Protein AF-A0A2N1M3B0-F1 (afdb_monomer)

Radius of gyration: 19.87 Å; Cα contacts (8 Å, |Δi|>4): 141; chains: 1; bounding box: 49×45×49 Å

Secondary structure (DSSP, 8-state):
-TGGG-TT--S-HHHHHHHHHHHHHHS---GGGG-EEEE--TTS--HHHHHHHHHHHHTTPPPPPTT-EEEEEEBP-PPPB-TTSPBPPP-HHHHEE-HHHHHHTTPPB-HHHHHHS----SSHHHHHHHHHHHHHHHHHHHHHTT--TTS-HHHHHHHHHHHTT---------

Solvent-accessible surface area (backbone atoms only — not comparable to full-atom values): 10712 Å² total; per-residue (Å²): 112,71,69,79,70,41,93,83,56,81,71,58,67,69,58,52,52,51,49,50,53,50,51,63,70,72,51,90,72,67,71,74,32,57,52,33,80,48,66,43,52,79,92,49,92,50,67,41,62,52,45,29,50,50,53,35,50,76,70,73,40,90,70,70,56,81,68,34,69,46,63,29,30,55,36,59,74,81,82,52,57,46,96,88,65,49,75,50,80,91,51,68,22,81,35,45,40,46,59,65,60,35,59,76,67,68,54,53,67,31,61,64,60,60,64,74,36,84,64,82,46,68,43,74,69,63,46,50,51,35,44,46,53,52,46,50,52,57,47,44,55,62,45,61,79,70,58,73,92,78,66,58,67,70,61,52,50,52,53,52,66,74,51,74,79,70,78,84,75,85,81,82,80,132

Sequence (174 aa):
MREAMDINNTRPIHDIVKDTLREARNKEWDFNEFIVMGTWRPKKKNLCNNRFMKRMRERNERIPDPGEQFSYVVVKGSRLRKENGTLIPYRVGDYMEYPHIAKEQNIEIDINYYLLTTVAIKGGELIHIGWLFACTMAQAKKILINLPKVLSEKVLAHIQKRFKEVLLAPVLIR

Organism: NCBI:txid588596

Nearest PDB structures (foldseek):
  6p1h-assembly1_A  TM=4.812E-01  e=2.840E-05  Saccharomyces cerevisiae S288C
  2xhb-assembly1_A  TM=6.978E-01  e=1.781E-03  Thermococcus gorgonarius
  8t3x-assembly1_A  TM=6.770E-01  e=2.280E-03  Thermococcus kodakarensis
  7b0h-assembly1_F  TM=6.938E-01  e=7.373E-03  Thermococcus gorgonarius
  6wya-assembly1_A  TM=6.001E-01  e=3.674E-02  Thermococcus kodakarensis KOD1

Mean predicted aligned error: 13.78 Å

pLDDT: mean 70.53, std 21.93, range [28.14, 97.44]

InterPro domains:
  IPR006134 DNA-directed DNA polymerase, family B, multifunctional domain [PF00136] (11-116)
  IPR042087 DNA polymerase family B, thumb domain [G3DSA:1.10.132.60] (1-126)
  IPR043502 DNA/RNA polymerase superfamily [SSF56672] (9-115)

Structure (mmCIF, N/CA/C/O backbone):
data_AF-A0A2N1M3B0-F1
#
_entry.id   AF-A0A2N1M3B0-F1
#
loop_
_atom_site.group_PDB
_atom_site.id
_atom_site.type_symbol
_atom_site.label_atom_id
_atom_site.label_alt_id
_atom_site.label_comp_id
_atom_site.label_asym_id
_atom_site.label_entity_id
_atom_site.label_seq_id
_atom_site.pdbx_PDB_ins_code
_atom_site.Cartn_x
_atom_site.Cartn_y
_atom_site.Cartn_z
_atom_site.occupancy
_atom_site.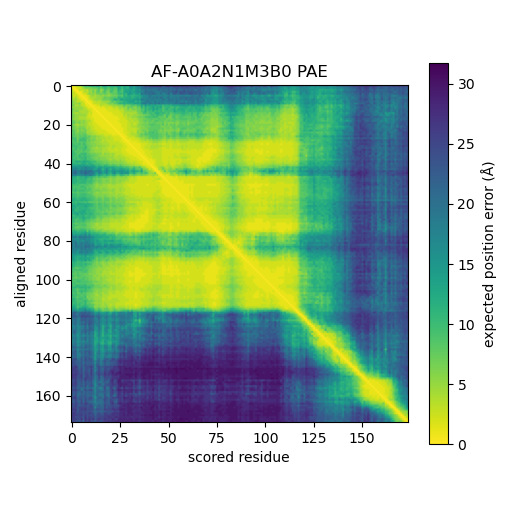B_iso_or_equiv
_atom_site.auth_seq_id
_atom_site.auth_comp_id
_atom_site.auth_asym_id
_atom_site.auth_atom_id
_atom_site.pdbx_PDB_model_num
ATOM 1 N N . MET A 1 1 ? 8.273 -7.725 -22.240 1.00 50.91 1 MET A N 1
ATOM 2 C CA . MET A 1 1 ? 9.550 -7.801 -21.467 1.00 50.91 1 MET A CA 1
ATOM 3 C C . MET A 1 1 ? 10.721 -8.562 -22.104 1.00 50.91 1 MET A C 1
ATOM 5 O O . MET A 1 1 ? 11.839 -8.109 -21.908 1.00 50.91 1 MET A O 1
ATOM 9 N N . ARG A 1 2 ? 10.552 -9.697 -22.811 1.00 47.38 2 ARG A N 1
ATOM 10 C CA . ARG A 1 2 ? 11.704 -10.483 -23.330 1.00 47.38 2 ARG A CA 1
ATOM 11 C C . ARG A 1 2 ? 12.681 -9.673 -24.194 1.00 47.38 2 ARG A C 1
ATOM 13 O O . ARG A 1 2 ? 13.879 -9.773 -23.980 1.00 47.38 2 ARG A O 1
ATOM 20 N N . GLU A 1 3 ? 12.174 -8.820 -25.081 1.00 54.81 3 GLU A N 1
ATOM 21 C CA . GLU A 1 3 ? 13.001 -7.955 -25.940 1.00 54.81 3 GLU A CA 1
ATOM 22 C C . GLU A 1 3 ? 13.841 -6.942 -25.147 1.00 54.81 3 GLU A C 1
ATOM 24 O O . GLU A 1 3 ? 14.982 -6.660 -25.496 1.00 54.81 3 GLU A O 1
ATOM 29 N N . ALA A 1 4 ? 13.312 -6.416 -24.037 1.00 50.84 4 ALA A N 1
ATOM 30 C CA . ALA A 1 4 ? 14.026 -5.484 -23.161 1.00 50.84 4 ALA A CA 1
ATOM 31 C C . ALA A 1 4 ? 15.245 -6.120 -22.467 1.00 50.84 4 ALA A C 1
ATOM 33 O O . ALA A 1 4 ? 16.146 -5.402 -22.044 1.00 50.84 4 ALA A O 1
ATOM 34 N N . MET A 1 5 ? 15.258 -7.449 -22.339 1.00 48.47 5 MET A N 1
ATOM 35 C CA . MET A 1 5 ? 16.323 -8.224 -21.694 1.00 48.47 5 MET A CA 1
ATOM 36 C C . MET A 1 5 ? 17.249 -8.920 -22.702 1.00 48.47 5 MET A C 1
ATOM 38 O O . MET A 1 5 ? 18.101 -9.706 -22.293 1.00 48.47 5 MET A O 1
ATOM 42 N N . ASP A 1 6 ? 17.079 -8.668 -24.003 1.00 55.72 6 ASP A N 1
ATOM 43 C CA . ASP A 1 6 ? 17.946 -9.225 -25.041 1.00 55.72 6 ASP A CA 1
ATOM 44 C C . ASP A 1 6 ? 19.367 -8.650 -24.910 1.00 55.72 6 ASP A C 1
ATOM 46 O O . ASP A 1 6 ? 19.561 -7.439 -24.783 1.00 55.72 6 ASP A O 1
ATOM 50 N N . ILE A 1 7 ? 20.372 -9.526 -24.947 1.00 55.06 7 ILE A N 1
ATOM 51 C CA . ILE A 1 7 ? 21.791 -9.159 -24.871 1.00 55.06 7 ILE A CA 1
ATOM 52 C C . ILE A 1 7 ? 22.235 -8.270 -26.041 1.00 55.06 7 ILE A C 1
ATOM 54 O O . ILE A 1 7 ? 23.173 -7.488 -25.898 1.00 55.06 7 ILE A O 1
ATOM 58 N N . ASN A 1 8 ? 21.542 -8.356 -27.176 1.00 66.31 8 ASN A N 1
ATOM 59 C CA . ASN A 1 8 ? 21.790 -7.556 -28.371 1.00 66.31 8 ASN A CA 1
ATOM 60 C C . ASN A 1 8 ? 20.901 -6.306 -28.435 1.00 66.31 8 ASN A C 1
ATOM 62 O O . ASN A 1 8 ? 20.867 -5.626 -29.462 1.00 66.31 8 ASN A O 1
ATOM 66 N N . ASN A 1 9 ? 20.162 -5.989 -27.368 1.00 61.19 9 ASN A N 1
ATOM 67 C CA . ASN A 1 9 ? 19.304 -4.815 -27.347 1.00 61.19 9 ASN A CA 1
ATOM 68 C C . ASN A 1 9 ? 20.145 -3.527 -27.358 1.00 61.19 9 ASN A C 1
ATOM 70 O O . ASN A 1 9 ? 20.832 -3.194 -26.393 1.00 61.19 9 ASN A O 1
ATOM 74 N N . THR A 1 10 ? 20.066 -2.782 -28.460 1.00 74.69 10 THR A N 1
ATOM 75 C CA . THR A 1 10 ? 20.761 -1.501 -28.661 1.00 74.69 10 THR A CA 1
ATOM 76 C C . THR A 1 10 ? 19.921 -0.288 -28.258 1.00 74.69 10 THR A C 1
ATOM 78 O O . THR A 1 10 ? 20.382 0.851 -28.373 1.00 74.69 10 THR A O 1
ATOM 81 N N . ARG A 1 11 ? 18.682 -0.497 -27.793 1.00 66.75 11 ARG A N 1
ATOM 82 C CA . ARG A 1 11 ? 17.773 0.589 -27.431 1.00 66.75 11 ARG A CA 1
ATOM 83 C C . ARG A 1 11 ? 18.280 1.323 -26.189 1.00 66.75 11 ARG A C 1
ATOM 85 O O . ARG A 1 11 ? 18.761 0.697 -25.241 1.00 66.75 11 ARG A O 1
ATOM 92 N N . PRO A 1 12 ? 18.110 2.651 -26.130 1.00 69.00 12 PRO A N 1
ATOM 93 C CA . PRO A 1 12 ? 18.415 3.396 -24.924 1.00 69.00 12 PRO A CA 1
ATOM 94 C C . PRO A 1 12 ? 17.597 2.899 -23.725 1.00 69.00 12 PRO A C 1
ATOM 96 O O . PRO A 1 12 ? 16.383 2.714 -23.811 1.00 69.00 12 PRO A O 1
ATOM 99 N N . ILE A 1 13 ? 18.248 2.778 -22.565 1.00 61.06 13 ILE A N 1
ATOM 100 C CA . ILE A 1 13 ? 17.609 2.369 -21.302 1.00 61.06 13 ILE A CA 1
ATOM 101 C C . ILE A 1 13 ? 16.355 3.204 -20.991 1.00 61.06 13 ILE A C 1
ATOM 103 O O . ILE A 1 13 ? 15.354 2.671 -20.516 1.00 61.06 13 ILE A O 1
ATOM 107 N N . HIS A 1 14 ? 16.394 4.512 -21.263 1.00 58.56 14 HIS A N 1
ATOM 108 C CA . HIS A 1 14 ? 15.268 5.403 -20.985 1.00 58.56 14 HIS A CA 1
ATOM 109 C C . HIS A 1 14 ? 14.010 5.037 -21.790 1.00 58.56 14 HIS A C 1
ATOM 111 O O . HIS A 1 14 ? 12.908 5.115 -21.248 1.00 58.56 14 HIS A O 1
ATOM 117 N N . ASP A 1 15 ? 14.165 4.588 -23.038 1.00 69.12 15 ASP A N 1
ATOM 118 C CA . ASP A 1 15 ? 13.053 4.161 -23.890 1.00 69.12 15 ASP A CA 1
ATOM 119 C C . ASP A 1 15 ? 12.493 2.816 -23.441 1.00 69.12 15 ASP A C 1
ATOM 121 O O . ASP A 1 15 ? 11.277 2.641 -23.387 1.00 69.12 15 ASP A O 1
ATOM 125 N N . ILE A 1 16 ? 13.371 1.893 -23.040 1.00 64.94 16 ILE A N 1
ATOM 126 C CA . ILE A 1 16 ? 12.972 0.599 -22.480 1.00 64.94 16 ILE A CA 1
ATOM 127 C C . ILE A 1 16 ? 12.135 0.807 -21.211 1.00 64.94 16 ILE A C 1
ATOM 129 O O . ILE A 1 16 ? 11.056 0.229 -21.073 1.00 64.94 16 ILE A O 1
ATOM 133 N N . VAL A 1 17 ? 12.592 1.669 -20.296 1.00 63.06 17 VAL A N 1
ATOM 134 C CA . VAL A 1 17 ? 11.857 1.992 -19.064 1.00 63.06 17 VAL A CA 1
ATOM 135 C C . VAL A 1 17 ? 10.529 2.680 -19.384 1.00 63.06 17 VAL A C 1
ATOM 137 O O . VAL A 1 17 ? 9.501 2.318 -18.812 1.00 63.06 17 VAL A O 1
ATOM 140 N N . LYS A 1 18 ? 10.516 3.644 -20.312 1.00 67.12 18 LYS A N 1
ATOM 141 C CA . LYS A 1 18 ? 9.299 4.366 -20.715 1.00 67.12 18 LYS A CA 1
ATOM 142 C C . LYS A 1 18 ? 8.245 3.431 -21.307 1.00 67.12 18 LYS A C 1
ATOM 144 O O . LYS A 1 18 ? 7.074 3.536 -20.945 1.00 67.12 18 LYS A O 1
ATOM 149 N N . ASP A 1 19 ? 8.652 2.519 -22.184 1.00 71.19 19 ASP A N 1
ATOM 150 C CA . ASP A 1 19 ? 7.757 1.528 -22.781 1.00 71.19 19 ASP A CA 1
ATOM 151 C C . ASP A 1 19 ? 7.238 0.536 -21.746 1.00 71.19 19 ASP A C 1
ATOM 153 O O . ASP A 1 19 ? 6.038 0.284 -21.701 1.00 71.19 19 ASP A O 1
ATOM 157 N N . THR A 1 20 ? 8.109 0.057 -20.859 1.00 67.62 20 THR A N 1
ATOM 158 C CA . THR A 1 20 ? 7.737 -0.860 -19.775 1.00 67.62 20 THR A CA 1
ATOM 159 C C . THR A 1 20 ? 6.717 -0.218 -18.826 1.00 67.62 20 THR A C 1
ATOM 161 O O . THR A 1 20 ? 5.730 -0.843 -18.447 1.00 67.62 20 THR A O 1
ATOM 164 N N . LEU A 1 21 ? 6.896 1.062 -18.477 1.00 68.81 21 LEU A N 1
ATOM 165 C CA . LEU A 1 21 ? 5.920 1.809 -17.677 1.00 68.81 21 LEU A CA 1
ATOM 166 C C . LEU A 1 21 ? 4.598 2.029 -18.425 1.00 68.81 21 LEU A C 1
ATOM 168 O O . LEU A 1 21 ? 3.540 2.022 -17.798 1.00 68.81 21 LEU A O 1
ATOM 172 N N . ARG A 1 22 ? 4.638 2.239 -19.748 1.00 73.25 22 ARG A N 1
ATOM 173 C CA . ARG A 1 22 ? 3.431 2.366 -20.580 1.00 73.25 22 ARG A CA 1
ATOM 174 C C . ARG A 1 22 ? 2.661 1.046 -20.633 1.00 73.25 22 ARG A C 1
ATOM 176 O O . ARG A 1 22 ? 1.455 1.058 -20.418 1.00 73.25 22 ARG A O 1
ATOM 183 N N . GLU A 1 23 ? 3.352 -0.066 -20.869 1.00 72.62 23 GLU A N 1
ATOM 184 C CA . GLU A 1 23 ? 2.785 -1.420 -20.853 1.00 72.62 23 GLU A CA 1
ATOM 185 C C . GLU A 1 23 ? 2.134 -1.705 -19.498 1.00 72.62 23 GLU A C 1
ATOM 187 O O . GLU A 1 23 ? 0.953 -2.029 -19.432 1.00 72.62 23 GLU A O 1
ATOM 192 N N . ALA A 1 24 ? 2.857 -1.455 -18.404 1.00 70.62 24 ALA A N 1
ATOM 193 C CA . ALA A 1 24 ? 2.341 -1.681 -17.064 1.00 70.62 24 ALA A CA 1
ATOM 194 C C . ALA A 1 24 ? 1.123 -0.814 -16.711 1.00 70.62 24 ALA A C 1
ATOM 196 O O . ALA A 1 24 ? 0.266 -1.244 -15.951 1.00 70.62 24 ALA A O 1
ATOM 197 N N . ARG A 1 25 ? 1.013 0.406 -17.243 1.00 69.06 25 ARG A N 1
ATOM 198 C CA . ARG A 1 25 ? -0.164 1.262 -17.017 1.00 69.06 25 ARG A CA 1
ATOM 199 C C . ARG A 1 25 ? -1.396 0.824 -17.799 1.00 69.06 25 ARG A C 1
ATOM 201 O O . ARG A 1 25 ? -2.501 1.112 -17.358 1.00 69.06 25 ARG A O 1
ATOM 208 N N . ASN A 1 26 ? -1.193 0.171 -18.938 1.00 77.19 26 ASN A N 1
ATOM 209 C CA . ASN A 1 26 ? -2.265 -0.228 -19.848 1.00 77.19 26 ASN A CA 1
ATOM 210 C C . ASN A 1 26 ? -2.665 -1.702 -19.685 1.00 77.19 26 ASN A C 1
ATOM 212 O O . ASN A 1 26 ? -3.624 -2.141 -20.311 1.00 77.19 26 ASN A O 1
ATOM 216 N N . LYS A 1 27 ? -1.925 -2.467 -18.877 1.00 78.62 27 LYS A N 1
ATOM 217 C CA . LYS A 1 27 ? -2.237 -3.856 -18.554 1.00 78.62 27 LYS A CA 1
ATOM 218 C C . LYS A 1 27 ? -3.438 -3.931 -17.607 1.00 78.62 27 LYS A C 1
ATOM 220 O O . LYS A 1 27 ? -3.509 -3.196 -16.623 1.00 78.62 27 LYS A O 1
ATOM 225 N N . GLU A 1 28 ? -4.332 -4.877 -17.870 1.00 81.19 28 GLU A N 1
ATOM 226 C CA . GLU A 1 28 ? -5.325 -5.325 -16.894 1.00 81.19 28 GLU A CA 1
ATOM 227 C C . GLU A 1 28 ? -4.637 -6.219 -15.859 1.00 81.19 28 GLU A C 1
ATOM 229 O O . GLU A 1 28 ? -4.178 -7.323 -16.159 1.00 81.19 28 GLU A O 1
ATOM 234 N N . TRP A 1 29 ? -4.498 -5.706 -14.641 1.00 82.50 29 TRP A N 1
ATOM 235 C CA . TRP A 1 29 ? -3.856 -6.419 -13.542 1.00 82.50 29 TRP A CA 1
ATOM 236 C C . TRP A 1 29 ? -4.871 -7.231 -12.740 1.00 82.50 29 TRP A C 1
ATOM 238 O O . TRP A 1 29 ? -5.956 -6.731 -12.440 1.00 82.50 29 TRP A O 1
ATOM 248 N N . ASP A 1 30 ? -4.491 -8.435 -12.298 1.00 85.00 30 ASP A N 1
ATOM 249 C CA . ASP A 1 30 ? -5.242 -9.114 -11.240 1.00 85.00 30 ASP A CA 1
ATOM 250 C C . ASP A 1 30 ? -5.048 -8.347 -9.924 1.00 85.00 30 ASP A C 1
ATOM 252 O O . ASP A 1 30 ? -3.930 -8.151 -9.442 1.00 85.00 30 ASP A O 1
ATOM 256 N N . PHE A 1 31 ? -6.160 -7.934 -9.313 1.00 87.06 31 PHE A N 1
ATOM 257 C CA . PHE A 1 31 ? -6.186 -7.276 -8.010 1.00 87.06 31 PHE A CA 1
ATOM 258 C C . PHE A 1 31 ? -5.354 -8.028 -6.958 1.00 87.06 31 PHE A C 1
ATOM 260 O O . PHE A 1 31 ? -4.699 -7.407 -6.117 1.00 87.06 31 PHE A O 1
ATOM 267 N N . ASN A 1 32 ? -5.382 -9.365 -6.981 1.00 88.69 32 ASN A N 1
ATOM 268 C CA . ASN A 1 32 ? -4.715 -10.184 -5.970 1.00 88.69 32 ASN A CA 1
ATOM 269 C C . ASN A 1 32 ? -3.184 -10.046 -6.007 1.00 88.69 32 ASN A C 1
ATOM 271 O O . ASN A 1 32 ? -2.542 -10.275 -4.980 1.00 88.69 32 ASN A O 1
ATOM 275 N N . GLU A 1 33 ? -2.602 -9.614 -7.132 1.00 83.94 33 GLU A N 1
ATOM 276 C CA . GLU A 1 33 ? -1.163 -9.346 -7.239 1.00 83.94 33 GLU A CA 1
ATOM 277 C C . GLU A 1 33 ? -0.731 -8.218 -6.288 1.00 83.94 33 GLU A C 1
ATOM 279 O O . GLU A 1 33 ? 0.357 -8.271 -5.709 1.00 83.94 33 GLU A O 1
ATOM 284 N N . PHE A 1 34 ? -1.604 -7.233 -6.046 1.00 87.75 34 PHE A N 1
ATOM 285 C CA . PHE A 1 34 ? -1.313 -6.059 -5.214 1.00 87.75 34 PHE A CA 1
ATOM 286 C C . PHE A 1 34 ? -1.481 -6.287 -3.712 1.00 87.75 34 PHE A C 1
ATOM 288 O O . PHE A 1 34 ? -1.169 -5.387 -2.923 1.00 87.75 34 PHE A O 1
ATOM 295 N N . ILE A 1 35 ? -1.976 -7.456 -3.294 1.00 89.88 35 ILE A N 1
ATOM 296 C CA . ILE A 1 35 ? -2.195 -7.758 -1.879 1.00 89.88 35 ILE A CA 1
ATOM 297 C C . ILE A 1 35 ? -0.844 -7.945 -1.187 1.00 89.88 35 ILE A C 1
ATOM 299 O O . ILE A 1 35 ? -0.130 -8.929 -1.391 1.00 89.88 35 ILE A O 1
ATOM 303 N N . VAL A 1 36 ? -0.526 -7.006 -0.300 1.00 90.06 36 VAL A N 1
ATOM 304 C CA . VAL A 1 36 ? 0.682 -7.019 0.521 1.00 90.06 36 VAL A CA 1
ATOM 305 C C . VAL A 1 36 ? 0.347 -7.518 1.920 1.00 90.06 36 VAL A C 1
ATOM 307 O O . VAL A 1 36 ? -0.699 -7.200 2.485 1.00 90.06 36 VAL A O 1
ATOM 310 N N . MET A 1 37 ? 1.264 -8.286 2.506 1.00 90.50 37 MET A N 1
ATOM 311 C CA . MET A 1 37 ? 1.168 -8.717 3.899 1.00 90.50 37 MET A CA 1
ATOM 312 C C . MET A 1 37 ? 1.933 -7.758 4.809 1.00 90.50 37 MET A C 1
ATOM 314 O O . MET A 1 37 ? 3.091 -7.418 4.563 1.00 90.50 37 MET A O 1
ATOM 318 N N . GLY A 1 38 ? 1.288 -7.340 5.889 1.00 89.88 38 GLY A N 1
ATOM 319 C CA . GLY A 1 38 ? 1.875 -6.575 6.977 1.00 89.88 38 GLY A CA 1
ATOM 320 C C . GLY A 1 38 ? 1.800 -7.335 8.296 1.00 89.88 38 GLY A C 1
ATOM 321 O O . GLY A 1 38 ? 1.041 -8.283 8.455 1.00 89.88 38 GLY A O 1
ATOM 322 N N . THR A 1 39 ? 2.583 -6.890 9.274 1.00 92.31 39 THR A N 1
ATOM 323 C CA . THR A 1 39 ? 2.445 -7.309 10.675 1.00 92.31 39 THR A CA 1
ATOM 324 C C . THR A 1 39 ? 2.246 -6.067 11.520 1.00 92.31 39 THR A C 1
ATOM 326 O O . THR A 1 39 ? 3.024 -5.108 11.408 1.00 92.31 39 THR A O 1
ATOM 329 N N . TRP A 1 40 ? 1.216 -6.046 12.363 1.00 92.88 40 TRP A N 1
ATOM 330 C CA . TRP A 1 40 ? 0.965 -4.875 13.193 1.00 92.88 40 TRP A CA 1
ATOM 331 C C . TRP A 1 40 ? 1.761 -4.942 14.491 1.00 92.88 40 TRP A C 1
ATOM 333 O O . TRP A 1 40 ? 1.735 -5.927 15.214 1.00 92.88 40 TRP A O 1
ATOM 343 N N . ARG A 1 41 ? 2.528 -3.890 14.790 1.00 91.62 41 ARG A N 1
ATOM 344 C CA . ARG A 1 41 ? 3.344 -3.797 16.008 1.00 91.62 41 ARG A CA 1
ATOM 345 C C . ARG A 1 41 ? 3.173 -2.398 16.607 1.00 91.62 41 ARG A C 1
ATOM 347 O O . ARG A 1 41 ? 4.008 -1.537 16.326 1.00 91.62 41 ARG A O 1
ATOM 354 N N . PRO A 1 42 ? 2.130 -2.151 17.424 1.00 87.56 42 PRO A N 1
ATOM 355 C CA . PRO A 1 42 ? 1.751 -0.801 17.859 1.00 87.56 42 PRO A CA 1
ATOM 356 C C . PRO A 1 42 ? 2.850 -0.075 18.636 1.00 87.56 42 PRO A C 1
ATOM 358 O O . PRO A 1 42 ? 3.012 1.134 18.499 1.00 87.56 42 PRO A O 1
ATOM 361 N N . LYS A 1 43 ? 3.649 -0.821 19.412 1.00 85.44 43 LYS A N 1
ATOM 362 C CA . LYS A 1 43 ? 4.762 -0.280 20.208 1.00 85.44 43 LYS A CA 1
ATOM 363 C C . LYS A 1 43 ? 5.951 0.189 19.355 1.00 85.44 43 LYS A C 1
ATOM 365 O O . LYS A 1 43 ? 6.794 0.933 19.845 1.00 85.44 43 LYS A O 1
ATOM 370 N N . LYS A 1 44 ? 6.052 -0.234 18.088 1.00 83.00 44 LYS A N 1
ATOM 371 C CA . LYS A 1 44 ? 7.074 0.279 17.165 1.00 83.00 44 LYS A CA 1
ATOM 372 C C . LYS A 1 44 ? 6.600 1.607 16.570 1.00 83.00 44 LYS A C 1
ATOM 374 O O . LYS A 1 44 ? 5.424 1.763 16.255 1.00 83.00 44 LYS A O 1
ATOM 379 N N . LYS A 1 45 ? 7.528 2.536 16.308 1.00 78.31 45 LYS A N 1
ATOM 380 C CA . LYS A 1 45 ? 7.266 3.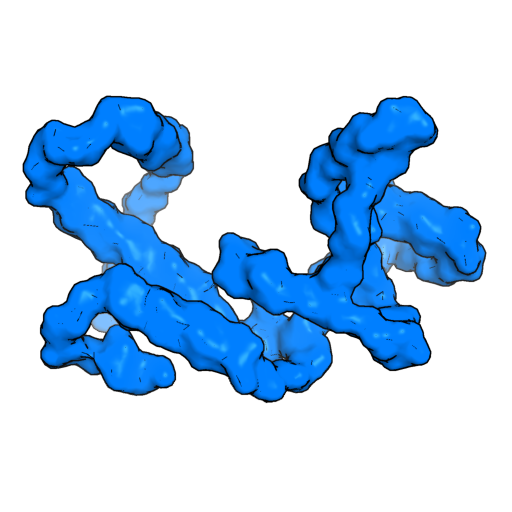807 15.596 1.00 78.31 45 LYS A CA 1
ATOM 381 C C . LYS A 1 45 ? 6.982 3.606 14.090 1.00 78.31 45 LYS A C 1
ATOM 383 O O . LYS A 1 45 ? 7.446 4.384 13.262 1.00 78.31 45 LYS A O 1
ATOM 388 N N . ASN A 1 46 ? 6.235 2.566 13.705 1.00 79.19 46 ASN A N 1
ATOM 389 C CA . ASN A 1 46 ? 5.772 2.402 12.328 1.00 79.19 46 ASN A CA 1
ATOM 390 C C . ASN A 1 46 ? 4.563 3.321 12.093 1.00 79.19 46 ASN A C 1
ATOM 392 O O . ASN A 1 46 ? 3.409 2.930 12.271 1.00 79.19 46 ASN A O 1
ATOM 396 N N . LEU A 1 47 ? 4.854 4.563 11.701 1.00 86.75 47 LEU A N 1
ATOM 397 C CA . LEU A 1 47 ? 3.852 5.607 11.469 1.00 86.75 47 LEU A CA 1
ATOM 398 C C . LEU A 1 47 ? 2.835 5.239 10.378 1.00 86.75 47 LEU A C 1
ATOM 400 O O . LEU A 1 47 ? 1.721 5.755 10.408 1.00 86.75 47 LEU A O 1
ATOM 404 N N . CYS A 1 48 ? 3.204 4.370 9.434 1.00 89.06 48 CYS A N 1
ATOM 405 C CA . CYS A 1 48 ? 2.345 3.944 8.333 1.00 89.06 48 CYS A CA 1
ATOM 406 C C . CYS A 1 48 ? 1.257 2.984 8.827 1.00 89.06 48 CYS A C 1
ATOM 408 O O . CYS A 1 48 ? 0.075 3.320 8.780 1.00 89.06 48 CYS A O 1
ATOM 410 N N . ASN A 1 49 ? 1.658 1.844 9.402 1.00 91.25 49 ASN A N 1
ATOM 411 C CA . ASN A 1 49 ? 0.708 0.843 9.896 1.00 91.25 49 ASN A CA 1
ATOM 412 C C . ASN A 1 49 ? -0.140 1.404 11.042 1.00 91.25 49 ASN A C 1
ATOM 414 O O . ASN A 1 49 ? -1.336 1.161 11.084 1.00 91.25 49 ASN A O 1
ATOM 418 N N . ASN A 1 50 ? 0.442 2.194 11.953 1.00 91.25 50 ASN A N 1
ATOM 419 C CA . ASN A 1 50 ? -0.320 2.757 13.072 1.00 91.25 50 ASN A CA 1
ATOM 420 C C . ASN A 1 50 ? -1.403 3.739 12.607 1.00 91.25 50 ASN A C 1
ATOM 422 O O . ASN A 1 50 ? -2.483 3.774 13.187 1.00 91.25 50 ASN A O 1
ATOM 426 N N . ARG A 1 51 ? -1.137 4.512 11.551 1.00 92.50 51 ARG A N 1
ATOM 427 C CA . ARG A 1 51 ? -2.118 5.407 10.924 1.00 92.50 51 ARG A CA 1
ATOM 428 C C . ARG A 1 51 ? -3.228 4.630 10.232 1.00 92.50 51 ARG A C 1
ATOM 430 O O . ARG A 1 51 ? -4.391 4.940 10.460 1.00 92.50 51 ARG A O 1
ATOM 437 N N . PHE A 1 52 ? -2.862 3.609 9.460 1.00 95.31 52 PHE A N 1
ATOM 438 C CA . PHE A 1 52 ? -3.830 2.719 8.830 1.00 95.31 52 PHE A CA 1
ATOM 439 C C . PHE A 1 52 ? -4.748 2.074 9.880 1.00 95.31 52 PHE A C 1
ATOM 441 O O . PHE A 1 52 ? -5.963 2.222 9.801 1.00 95.31 52 PHE A O 1
ATOM 448 N N . MET A 1 53 ? -4.179 1.488 10.939 1.00 95.06 53 MET A N 1
ATOM 449 C CA . MET A 1 53 ? -4.960 0.874 12.021 1.00 95.06 53 MET A CA 1
ATOM 450 C C . MET A 1 53 ? -5.818 1.876 12.790 1.00 95.06 53 MET A C 1
ATOM 452 O O . MET A 1 53 ? -6.929 1.540 13.192 1.00 95.06 53 MET A O 1
ATOM 456 N N . LYS A 1 54 ? -5.341 3.113 12.983 1.00 94.12 54 LYS A N 1
ATOM 457 C CA . LYS A 1 54 ? -6.156 4.175 13.584 1.00 94.12 54 LYS A CA 1
ATOM 458 C C . LYS A 1 54 ? -7.403 4.445 12.736 1.00 94.12 54 LYS A C 1
ATOM 460 O O . LYS A 1 54 ? -8.495 4.471 13.288 1.00 94.12 54 LYS A O 1
ATOM 465 N N . ARG A 1 55 ? -7.241 4.570 11.414 1.00 95.31 55 ARG A N 1
ATOM 466 C CA . ARG A 1 55 ? -8.339 4.795 10.462 1.00 95.31 55 ARG A CA 1
ATOM 467 C C . ARG A 1 55 ? -9.325 3.624 10.432 1.00 95.31 55 ARG A C 1
ATOM 469 O O . ARG A 1 55 ? -10.526 3.856 10.434 1.00 95.31 55 ARG A O 1
ATOM 476 N N . MET A 1 56 ? -8.833 2.383 10.442 1.00 96.50 56 MET A N 1
ATOM 477 C CA . MET A 1 56 ? -9.686 1.185 10.518 1.00 96.50 56 MET A CA 1
ATOM 478 C C . MET A 1 56 ? -10.506 1.167 11.807 1.00 96.50 56 MET A C 1
ATOM 480 O O . MET A 1 56 ? -11.720 1.011 11.762 1.00 96.50 56 MET A O 1
ATOM 484 N N . ARG A 1 57 ? -9.874 1.456 12.950 1.00 95.38 57 ARG A N 1
ATOM 485 C CA . ARG A 1 57 ? -10.581 1.565 14.231 1.00 95.38 57 ARG A CA 1
ATOM 486 C C . ARG A 1 57 ? -11.643 2.669 14.224 1.00 95.38 57 ARG A C 1
ATOM 488 O O . ARG A 1 57 ? -12.733 2.451 14.732 1.00 95.38 57 ARG A O 1
ATOM 495 N N . GLU A 1 58 ? -11.342 3.837 13.654 1.00 96.38 58 GLU A N 1
ATOM 496 C CA . GLU A 1 58 ? -12.299 4.952 13.523 1.00 96.38 58 GLU A CA 1
ATOM 497 C C . GLU A 1 58 ? -13.511 4.592 12.643 1.00 96.38 58 GLU A C 1
ATOM 499 O O . GLU A 1 58 ? -14.586 5.150 12.832 1.00 96.38 58 GLU A O 1
ATOM 504 N N . ARG A 1 59 ? -13.355 3.635 11.720 1.00 95.31 59 ARG A N 1
ATOM 505 C CA . ARG A 1 59 ? -14.432 3.077 10.885 1.00 95.31 59 ARG A CA 1
ATOM 506 C C . ARG A 1 59 ? -15.138 1.872 11.510 1.00 95.31 59 ARG A C 1
ATOM 508 O O . ARG A 1 59 ? -15.984 1.274 10.860 1.00 95.31 59 ARG A O 1
ATOM 515 N N . ASN A 1 60 ? -14.806 1.529 12.755 1.00 95.69 60 ASN A N 1
ATOM 516 C CA . ASN A 1 60 ? -15.311 0.347 13.451 1.00 95.69 60 ASN A CA 1
ATOM 517 C C . ASN A 1 60 ? -14.946 -0.988 12.767 1.00 95.69 60 ASN A C 1
ATOM 519 O O . ASN A 1 60 ? -15.642 -1.987 12.931 1.00 95.69 60 ASN A O 1
ATOM 523 N N . GLU A 1 61 ? -13.834 -1.012 12.029 1.00 96.19 61 GLU A N 1
ATOM 524 C CA . GLU A 1 61 ? -13.296 -2.229 11.425 1.00 96.19 61 GLU A CA 1
ATOM 525 C C . GLU A 1 61 ? -12.456 -3.025 12.423 1.00 96.19 61 GLU A C 1
ATOM 527 O O . GLU A 1 61 ? -11.785 -2.465 13.303 1.00 96.19 61 GLU A O 1
ATOM 532 N N . ARG A 1 62 ? -12.416 -4.351 12.239 1.00 94.25 62 ARG A N 1
ATOM 533 C CA . ARG A 1 62 ? -11.515 -5.211 13.012 1.00 94.25 62 ARG A CA 1
ATOM 534 C C . ARG A 1 62 ? -10.068 -4.777 12.776 1.00 94.25 62 ARG A C 1
ATOM 536 O O . ARG A 1 62 ? -9.586 -4.686 11.644 1.00 94.25 62 ARG A O 1
ATOM 543 N N . ILE A 1 63 ? -9.347 -4.572 13.871 1.00 94.94 63 ILE A N 1
ATOM 544 C CA . ILE A 1 63 ? -7.893 -4.424 13.855 1.00 94.94 63 ILE A CA 1
ATOM 545 C C . ILE A 1 63 ? -7.242 -5.757 14.247 1.00 94.94 63 ILE A C 1
ATOM 547 O O . ILE A 1 63 ? -7.800 -6.468 15.082 1.00 94.94 63 ILE A O 1
ATOM 551 N N . PRO A 1 64 ? -6.089 -6.109 13.657 1.00 94.88 64 PRO A N 1
ATOM 552 C CA . PRO A 1 64 ? -5.314 -7.266 14.088 1.00 94.88 64 PRO A CA 1
ATOM 553 C C . PRO A 1 64 ? -4.812 -7.076 15.523 1.00 94.88 64 PRO A C 1
ATOM 555 O O . PRO A 1 64 ? -4.611 -5.945 15.972 1.00 94.88 64 PRO A O 1
ATOM 558 N N . ASP A 1 65 ? -4.534 -8.167 16.222 1.00 94.62 65 ASP A N 1
ATOM 559 C CA . ASP A 1 65 ? -3.830 -8.142 17.496 1.00 94.62 65 ASP A CA 1
ATOM 560 C C . ASP A 1 65 ? -2.357 -7.722 17.312 1.00 94.62 65 ASP A C 1
ATOM 562 O O . ASP A 1 65 ? -1.765 -7.865 16.233 1.00 94.62 65 ASP A O 1
ATOM 566 N N . PRO A 1 66 ? -1.696 -7.179 18.351 1.00 94.00 66 PRO A N 1
ATOM 567 C CA . PRO A 1 66 ? -0.268 -6.892 18.295 1.00 94.00 66 PRO A CA 1
ATOM 568 C C . PRO A 1 66 ? 0.554 -8.143 17.938 1.00 94.00 66 PRO A C 1
ATOM 570 O O . PRO A 1 66 ? 0.648 -9.085 18.713 1.00 94.00 66 PRO A O 1
ATOM 573 N N . GLY A 1 67 ? 1.224 -8.117 16.787 1.00 91.88 67 GLY A N 1
ATOM 574 C CA . GLY A 1 67 ? 2.004 -9.233 16.249 1.00 91.88 67 GLY A CA 1
ATOM 575 C C . GLY A 1 67 ? 1.268 -10.061 15.195 1.00 91.88 67 GLY A C 1
ATOM 576 O O . GLY A 1 67 ? 1.932 -10.796 14.466 1.00 91.88 67 GLY A O 1
ATOM 577 N N . GLU A 1 68 ? -0.046 -9.895 15.051 1.00 94.50 68 GLU A N 1
ATOM 578 C CA . GLU A 1 68 ? -0.843 -10.565 14.027 1.00 94.50 68 GLU A CA 1
ATOM 579 C C . GLU A 1 68 ? -0.551 -9.974 12.634 1.00 94.50 68 GLU A C 1
ATOM 581 O O . GLU A 1 68 ? -0.186 -8.795 12.461 1.00 94.50 68 GLU A O 1
ATOM 586 N N . GLN A 1 69 ? -0.645 -10.841 11.626 1.00 94.44 69 GLN A N 1
ATOM 587 C CA . GLN A 1 69 ? -0.528 -10.457 10.229 1.00 94.44 69 GLN A CA 1
ATOM 588 C C . GLN A 1 69 ? -1.848 -9.893 9.710 1.00 94.44 69 GLN A C 1
ATOM 590 O O . GLN A 1 69 ? -2.925 -10.320 10.099 1.00 94.44 69 GLN A O 1
ATOM 595 N N . PHE A 1 70 ? -1.757 -8.957 8.778 1.00 94.62 70 PHE A N 1
ATOM 596 C CA . PHE A 1 70 ? -2.911 -8.427 8.066 1.00 94.62 70 PHE A CA 1
ATOM 597 C C . PHE A 1 70 ? -2.554 -8.239 6.596 1.00 94.62 70 PHE A C 1
ATOM 599 O O . PHE A 1 70 ? -1.383 -8.065 6.252 1.00 94.62 70 PHE A O 1
ATOM 606 N N . SER A 1 71 ? -3.555 -8.268 5.729 1.00 95.50 71 SER A N 1
ATOM 607 C CA . SER A 1 71 ? -3.398 -7.953 4.314 1.00 95.50 71 SER A CA 1
ATOM 608 C C . SER A 1 71 ? -3.823 -6.514 4.043 1.00 95.50 71 SER A C 1
ATOM 610 O O . SER A 1 71 ? -4.705 -5.978 4.712 1.00 95.50 71 SER A O 1
ATOM 612 N N . TYR A 1 72 ? -3.186 -5.866 3.075 1.00 95.56 72 TYR A N 1
ATOM 613 C CA . TYR A 1 72 ? -3.578 -4.538 2.617 1.00 95.56 72 TYR A CA 1
ATOM 614 C C . TYR A 1 72 ? -3.239 -4.345 1.141 1.00 95.56 72 TYR A C 1
ATOM 616 O O . TYR A 1 72 ? -2.372 -5.023 0.590 1.00 95.56 72 TYR A O 1
ATOM 624 N N . VAL A 1 73 ? -3.908 -3.380 0.523 1.00 94.81 73 VAL A N 1
ATOM 625 C CA . VAL A 1 73 ? -3.552 -2.805 -0.777 1.00 94.81 73 VAL A CA 1
ATOM 626 C C . VAL A 1 73 ? -3.353 -1.298 -0.626 1.00 94.81 73 VAL A C 1
ATOM 628 O O . VAL A 1 73 ? -3.842 -0.713 0.338 1.00 94.81 73 VAL A O 1
ATOM 631 N N . VAL A 1 74 ? -2.636 -0.653 -1.543 1.00 93.69 74 VAL A N 1
ATOM 632 C CA . VAL A 1 74 ? -2.551 0.812 -1.614 1.00 93.69 74 VAL A CA 1
ATOM 633 C C . VAL A 1 74 ? -3.447 1.301 -2.741 1.00 93.69 74 VAL A C 1
ATOM 635 O O . VAL A 1 74 ? -3.246 0.963 -3.906 1.00 93.69 74 VAL A O 1
ATOM 638 N N . VAL A 1 75 ? -4.452 2.087 -2.378 1.00 94.94 75 VAL A N 1
ATOM 639 C CA . VAL A 1 75 ? -5.475 2.592 -3.294 1.00 94.94 75 VAL A CA 1
ATOM 640 C C . VAL A 1 75 ? -5.176 4.023 -3.729 1.00 94.94 75 VAL A C 1
ATOM 642 O O . VAL A 1 75 ? -4.492 4.777 -3.032 1.00 94.94 75 VAL A O 1
ATOM 645 N N . LYS A 1 76 ? -5.717 4.439 -4.873 1.00 91.88 76 LYS A N 1
ATOM 646 C CA . LYS A 1 76 ? -5.766 5.853 -5.232 1.00 91.88 76 LYS A CA 1
ATOM 647 C C . LYS A 1 76 ? -6.725 6.579 -4.297 1.00 91.88 76 LYS A C 1
ATOM 649 O O . LYS A 1 76 ? -7.757 6.058 -3.888 1.00 91.88 76 LYS A O 1
ATOM 654 N N . GLY A 1 77 ? -6.399 7.827 -3.994 1.00 86.81 77 GLY A N 1
ATOM 655 C CA . GLY A 1 77 ? -7.268 8.704 -3.225 1.00 86.81 77 GLY A CA 1
ATOM 656 C C . GLY A 1 77 ? -6.972 10.164 -3.523 1.00 86.81 77 GLY A C 1
ATOM 657 O O . GLY A 1 77 ? -5.891 10.516 -4.008 1.00 86.81 77 GLY A O 1
ATOM 658 N N . SER A 1 78 ? -7.937 11.029 -3.224 1.00 83.25 78 SER A N 1
ATOM 659 C CA . SER A 1 78 ? -7.742 12.471 -3.310 1.00 83.25 78 SER A CA 1
ATOM 660 C C . SER A 1 78 ? -6.709 12.931 -2.281 1.00 83.25 78 SER A C 1
ATOM 662 O O . S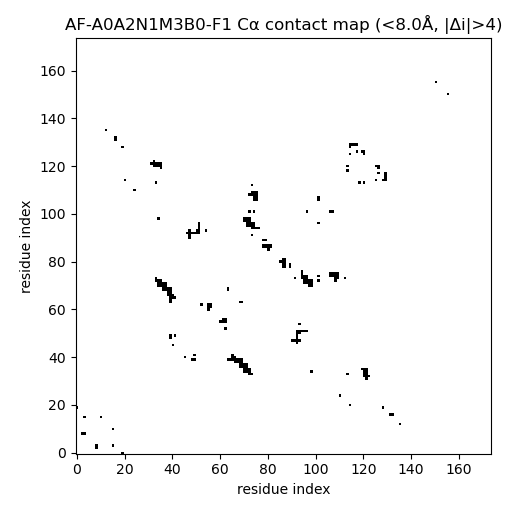ER A 1 78 ? -6.584 12.385 -1.181 1.00 83.25 78 SER A O 1
ATOM 664 N N . ARG A 1 79 ? -5.934 13.961 -2.638 1.00 83.69 79 ARG A N 1
ATOM 665 C CA . ARG A 1 79 ? -4.987 14.559 -1.698 1.00 83.69 79 ARG A CA 1
ATOM 666 C C . ARG A 1 79 ? -5.763 15.168 -0.536 1.00 83.69 79 ARG A C 1
ATOM 668 O O . ARG A 1 79 ? -6.503 16.132 -0.721 1.00 83.69 79 ARG A O 1
ATOM 675 N N . LEU A 1 80 ? -5.538 14.628 0.657 1.00 80.12 80 LEU A N 1
ATOM 676 C CA . LEU A 1 80 ? -6.165 15.129 1.872 1.00 80.12 80 LEU A CA 1
ATOM 677 C C . LEU A 1 80 ? -5.743 16.578 2.140 1.00 80.12 80 LEU A C 1
ATOM 679 O O . LEU A 1 80 ? -4.587 16.959 1.924 1.00 80.12 80 LEU A O 1
ATOM 683 N N . ARG A 1 81 ? -6.682 17.383 2.632 1.00 86.00 81 ARG A N 1
ATOM 684 C CA . ARG A 1 81 ? -6.459 18.771 3.041 1.00 86.00 81 ARG A CA 1
ATOM 685 C C . ARG A 1 81 ? -6.821 18.940 4.510 1.00 86.00 81 ARG A C 1
ATOM 687 O O . ARG A 1 81 ? -7.673 18.231 5.033 1.00 86.00 81 ARG A O 1
ATOM 694 N N . LYS A 1 82 ? -6.142 19.870 5.173 1.00 84.81 82 LYS A N 1
ATOM 695 C CA . LYS A 1 82 ? -6.553 20.391 6.480 1.00 84.81 82 LYS A CA 1
ATOM 696 C C . LYS A 1 82 ? -7.781 21.291 6.309 1.00 84.81 82 LYS A C 1
ATOM 698 O O . LYS A 1 82 ? -8.047 21.755 5.203 1.00 84.81 82 LYS A O 1
ATOM 703 N N . GLU A 1 83 ? -8.457 21.605 7.411 1.00 86.12 83 GLU A N 1
ATOM 704 C CA . GLU A 1 83 ? -9.604 22.531 7.441 1.00 86.12 83 GLU A CA 1
ATOM 705 C C . GLU A 1 83 ? -9.282 23.893 6.809 1.00 86.12 83 GLU A C 1
ATOM 707 O O . GLU A 1 83 ? -10.085 24.447 6.070 1.00 86.12 83 GLU A O 1
ATOM 712 N N . ASN A 1 84 ? -8.054 24.386 6.994 1.00 88.81 84 ASN A N 1
ATOM 713 C CA . ASN A 1 84 ? -7.573 25.631 6.388 1.00 88.81 84 ASN A CA 1
ATOM 714 C C . ASN A 1 84 ? -7.199 25.512 4.890 1.00 88.81 84 ASN A C 1
ATOM 716 O O . ASN A 1 84 ? -6.496 26.368 4.358 1.00 88.81 84 ASN A O 1
ATOM 720 N N . GLY A 1 85 ? -7.559 24.411 4.225 1.00 85.50 85 GLY A N 1
ATOM 721 C CA . GLY A 1 85 ? -7.279 24.153 2.810 1.00 85.50 85 GLY A CA 1
ATOM 722 C C . GLY A 1 85 ? -5.856 23.680 2.488 1.00 85.50 85 GLY A C 1
ATOM 723 O O . GLY A 1 85 ? -5.586 23.306 1.345 1.00 85.50 85 GLY A O 1
ATOM 724 N N . THR A 1 86 ? -4.943 23.634 3.464 1.00 90.19 86 THR A N 1
ATOM 725 C CA . THR A 1 86 ? -3.550 23.217 3.226 1.00 90.19 86 THR A CA 1
ATOM 726 C C . THR A 1 86 ? -3.469 21.728 2.893 1.00 90.19 86 THR A C 1
ATOM 728 O O . THR A 1 86 ? -4.005 20.895 3.626 1.00 90.19 86 THR A O 1
ATOM 731 N N . LEU A 1 87 ? -2.736 21.372 1.833 1.00 88.31 87 LEU A N 1
ATOM 732 C CA . LEU A 1 87 ? -2.482 19.977 1.459 1.00 88.31 87 LEU A CA 1
ATOM 733 C C . LEU A 1 87 ? -1.700 19.236 2.550 1.00 88.31 87 LEU A C 1
ATOM 735 O O . LEU A 1 87 ? -0.647 19.680 3.010 1.00 88.31 87 LEU A O 1
ATOM 739 N N . ILE A 1 88 ? -2.200 18.066 2.934 1.00 85.62 88 ILE A N 1
ATOM 740 C CA . ILE A 1 88 ? -1.500 17.154 3.832 1.00 85.62 88 ILE A CA 1
ATOM 741 C C . ILE A 1 88 ? -0.429 16.410 3.014 1.00 85.62 88 ILE A C 1
ATOM 743 O O . ILE A 1 88 ? -0.695 15.985 1.882 1.00 85.62 88 ILE A O 1
ATOM 747 N N . PRO A 1 89 ? 0.793 16.229 3.555 1.00 85.75 89 PRO A N 1
ATOM 748 C CA . PRO A 1 89 ? 1.802 15.393 2.919 1.00 85.75 89 PRO A CA 1
ATOM 749 C C . PRO A 1 89 ? 1.250 13.999 2.609 1.00 85.75 89 PRO A C 1
ATOM 751 O O . PRO A 1 89 ? 0.581 13.399 3.450 1.00 85.75 89 PRO A O 1
ATOM 754 N N . TYR A 1 90 ? 1.556 13.473 1.422 1.00 84.12 90 TYR A N 1
ATOM 755 C CA . TYR A 1 90 ? 1.168 12.111 1.057 1.00 84.12 90 TYR A CA 1
ATOM 756 C C . TYR A 1 90 ? 1.861 11.119 1.984 1.00 84.12 90 TYR A C 1
ATOM 758 O O . TYR A 1 90 ? 3.087 11.127 2.111 1.00 84.12 90 TYR A O 1
ATOM 766 N N . ARG A 1 91 ? 1.077 10.271 2.645 1.00 88.19 91 ARG A N 1
ATOM 767 C CA . ARG A 1 91 ? 1.578 9.224 3.529 1.00 88.19 91 ARG A CA 1
ATOM 768 C C . ARG A 1 91 ? 0.839 7.946 3.179 1.00 88.19 91 ARG A C 1
ATOM 770 O O . ARG A 1 91 ? -0.380 7.909 3.261 1.00 88.19 91 ARG A O 1
ATOM 777 N N . VAL A 1 92 ? 1.587 6.903 2.834 1.00 89.00 92 VAL A N 1
ATOM 778 C CA . VAL A 1 92 ? 1.045 5.621 2.348 1.00 89.00 92 VAL A CA 1
ATOM 779 C C . VAL A 1 92 ? -0.039 5.066 3.274 1.00 89.00 92 VAL A C 1
ATOM 781 O O . VAL A 1 92 ? -1.071 4.630 2.795 1.00 89.00 92 VAL A O 1
ATOM 784 N N . GLY A 1 93 ? 0.128 5.176 4.595 1.00 91.62 93 GLY A N 1
ATOM 785 C CA . GLY A 1 93 ? -0.857 4.682 5.564 1.00 91.62 93 GLY A CA 1
ATOM 786 C C . GLY A 1 93 ? -2.231 5.361 5.515 1.00 91.62 93 GLY A C 1
ATOM 787 O O . GLY A 1 93 ? -3.177 4.798 6.052 1.00 91.62 93 GLY A O 1
ATOM 788 N N . ASP A 1 94 ? -2.357 6.541 4.892 1.00 93.12 94 ASP A N 1
ATOM 789 C CA . ASP A 1 94 ? -3.663 7.171 4.625 1.00 93.12 94 ASP A CA 1
ATOM 790 C C . ASP A 1 94 ? -4.381 6.513 3.423 1.00 93.12 94 ASP A C 1
ATOM 792 O O . ASP A 1 94 ? -5.601 6.607 3.317 1.00 93.12 94 ASP A O 1
ATOM 796 N N . TYR A 1 95 ? -3.628 5.834 2.548 1.00 94.19 95 TYR A N 1
ATOM 797 C CA . TYR A 1 95 ? -4.083 5.198 1.304 1.00 94.19 95 TYR A CA 1
ATOM 798 C C . TYR A 1 95 ? -3.973 3.662 1.328 1.00 94.19 95 TYR A C 1
ATOM 800 O O . TYR A 1 95 ? -4.304 3.007 0.348 1.00 94.19 95 TYR A O 1
ATOM 808 N N . MET A 1 96 ? -3.494 3.060 2.421 1.00 95.69 96 MET A N 1
ATOM 809 C CA . MET A 1 96 ? -3.591 1.611 2.635 1.00 95.69 96 MET A CA 1
ATOM 810 C C . MET A 1 96 ? -5.042 1.251 2.921 1.00 95.69 96 MET A C 1
ATOM 812 O O . MET A 1 96 ? -5.634 1.924 3.753 1.00 95.69 96 MET A O 1
ATOM 816 N N . GLU A 1 97 ? -5.582 0.190 2.332 1.00 97.25 97 GLU A N 1
ATOM 817 C CA . GLU A 1 97 ? -6.945 -0.292 2.571 1.00 97.25 97 GLU A CA 1
ATOM 818 C C . GLU A 1 97 ? -6.990 -1.818 2.714 1.00 97.25 97 GLU A C 1
ATOM 820 O O . GLU A 1 97 ? -6.132 -2.522 2.169 1.00 97.25 97 GLU A O 1
ATOM 825 N N . TYR A 1 98 ? -7.977 -2.343 3.447 1.00 97.44 98 TYR A N 1
ATOM 826 C CA . TYR A 1 98 ? -8.199 -3.789 3.467 1.00 97.44 98 TYR A CA 1
ATOM 827 C C . TYR A 1 98 ? -8.684 -4.290 2.093 1.00 97.44 98 TYR A C 1
ATOM 829 O O . TYR A 1 98 ? -9.533 -3.644 1.477 1.00 97.44 98 TYR A O 1
ATOM 837 N N . PRO A 1 99 ? -8.210 -5.459 1.611 1.00 96.94 99 PRO A N 1
ATOM 838 C CA . PRO A 1 99 ? -8.580 -5.973 0.292 1.00 96.94 99 PRO A CA 1
ATOM 839 C C . PRO A 1 99 ? -10.088 -6.135 0.069 1.00 96.94 99 PRO A C 1
ATOM 841 O O . PRO A 1 99 ? -10.568 -5.833 -1.017 1.00 96.94 99 PRO A O 1
ATOM 844 N N . HIS A 1 100 ? -10.831 -6.599 1.081 1.00 96.19 100 HIS A N 1
ATOM 845 C CA . HIS A 1 100 ? -12.282 -6.781 0.971 1.00 96.19 100 HIS A CA 1
ATOM 846 C C . HIS A 1 100 ? -13.000 -5.433 0.820 1.00 96.19 100 HIS A C 1
ATOM 848 O O . HIS A 1 100 ? -13.756 -5.272 -0.129 1.00 96.19 100 HIS A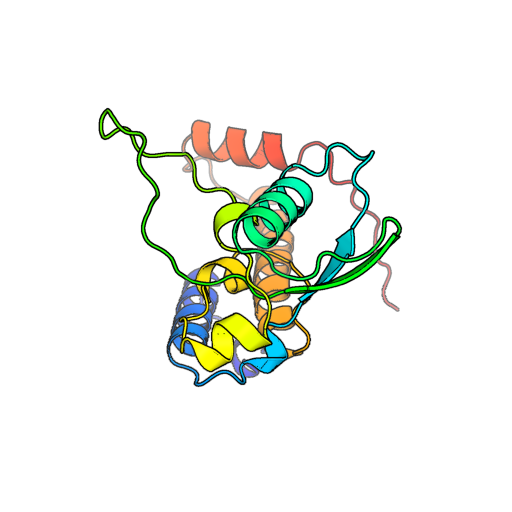 O 1
ATOM 854 N N . ILE A 1 101 ? -12.647 -4.429 1.634 1.00 96.44 101 ILE A N 1
ATOM 855 C CA . ILE A 1 101 ? -13.188 -3.063 1.535 1.00 96.44 101 ILE A CA 1
ATOM 856 C C . ILE A 1 101 ? -12.907 -2.460 0.156 1.00 96.44 101 ILE A C 1
ATOM 858 O O . ILE A 1 101 ? -13.799 -1.899 -0.475 1.00 96.44 101 ILE A O 1
ATOM 862 N N . ALA A 1 102 ? -11.670 -2.585 -0.334 1.00 96.25 102 ALA A N 1
ATOM 863 C CA . ALA A 1 102 ? -11.292 -2.051 -1.639 1.00 96.25 102 ALA A CA 1
ATOM 864 C C . ALA A 1 102 ? -12.073 -2.711 -2.790 1.00 96.25 102 ALA A C 1
ATOM 866 O O . ALA A 1 102 ? -12.478 -2.013 -3.717 1.00 96.25 102 ALA A O 1
ATOM 867 N N . LYS A 1 103 ? -12.321 -4.028 -2.716 1.00 95.25 103 LYS A N 1
ATOM 868 C CA . LYS A 1 103 ? -13.149 -4.755 -3.692 1.00 95.25 103 LYS A CA 1
ATOM 869 C C . LYS A 1 103 ? -14.618 -4.341 -3.610 1.00 95.25 103 LYS A C 1
ATOM 871 O O . LYS A 1 103 ? -15.202 -4.005 -4.633 1.00 95.25 103 LYS A O 1
ATOM 876 N N . GLU A 1 104 ? -15.196 -4.332 -2.412 1.00 95.38 104 GLU A N 1
ATOM 877 C CA . GLU A 1 104 ? -16.606 -3.990 -2.180 1.00 95.38 104 GLU A CA 1
ATOM 878 C C . GLU A 1 104 ? -16.940 -2.561 -2.619 1.00 95.38 104 GLU A C 1
ATOM 880 O O . GLU A 1 104 ? -17.998 -2.320 -3.194 1.00 95.38 104 GLU A O 1
ATOM 885 N N . GLN A 1 105 ? -16.023 -1.617 -2.398 1.00 94.50 105 GLN A N 1
ATOM 886 C CA . GLN A 1 105 ? -16.193 -0.213 -2.784 1.00 94.50 105 GLN A CA 1
ATOM 887 C C . GLN A 1 105 ? -15.642 0.112 -4.181 1.00 94.50 105 GLN A C 1
ATOM 889 O O . GLN A 1 105 ? -15.669 1.275 -4.584 1.00 94.50 105 GLN A O 1
ATOM 894 N N . ASN A 1 106 ? -15.133 -0.885 -4.914 1.00 93.62 106 ASN A N 1
ATOM 895 C CA . ASN A 1 106 ? -14.510 -0.727 -6.231 1.00 93.62 106 ASN A CA 1
ATOM 896 C C . ASN A 1 106 ? -13.461 0.408 -6.273 1.00 93.62 106 ASN A C 1
ATOM 898 O O . ASN A 1 106 ? -13.459 1.258 -7.167 1.00 93.62 106 ASN A O 1
ATOM 902 N N . ILE A 1 107 ? -12.592 0.462 -5.258 1.00 94.19 107 ILE A N 1
ATOM 903 C CA . ILE A 1 107 ? -11.575 1.510 -5.136 1.00 94.19 107 ILE A CA 1
ATOM 904 C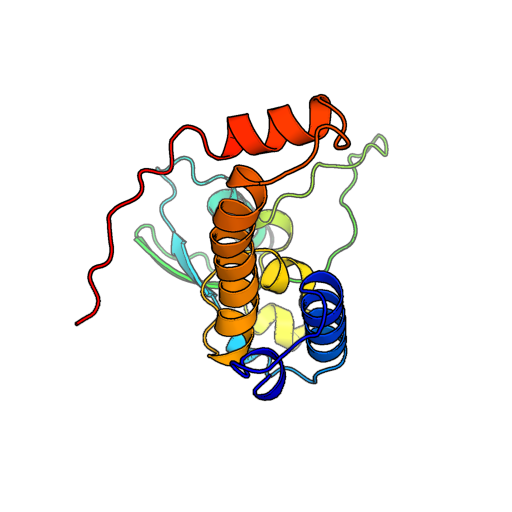 C . ILE A 1 107 ? -10.394 1.172 -6.044 1.00 94.19 107 ILE A C 1
ATOM 906 O O . ILE A 1 107 ? -9.803 0.096 -5.949 1.00 94.19 107 ILE A O 1
ATOM 910 N N . GLU A 1 108 ? -10.011 2.117 -6.901 1.00 92.06 108 GLU A N 1
ATOM 911 C CA . GLU A 1 108 ? -8.897 1.934 -7.829 1.00 92.06 108 GLU A CA 1
ATOM 912 C C . GLU A 1 108 ? -7.559 1.774 -7.083 1.00 92.06 108 GLU A C 1
ATOM 914 O O . GLU A 1 108 ? -7.247 2.535 -6.165 1.00 92.06 108 GLU A O 1
ATOM 919 N N . ILE A 1 109 ? -6.728 0.817 -7.501 1.00 90.62 109 ILE A N 1
ATOM 920 C CA . ILE A 1 109 ? -5.375 0.614 -6.965 1.00 90.62 109 ILE A CA 1
ATOM 921 C C . ILE A 1 109 ? -4.421 1.719 -7.443 1.00 90.62 109 ILE A C 1
ATOM 923 O O . ILE A 1 109 ? -4.431 2.120 -8.610 1.00 90.62 109 ILE A O 1
ATOM 927 N N . ASP A 1 110 ? -3.531 2.194 -6.566 1.00 88.50 110 ASP A N 1
ATOM 928 C CA . ASP A 1 110 ? -2.460 3.117 -6.958 1.00 88.50 110 ASP A CA 1
ATOM 929 C C . ASP A 1 110 ? -1.305 2.354 -7.620 1.00 88.50 110 ASP A C 1
ATOM 931 O O . ASP A 1 110 ? -0.264 2.103 -7.017 1.00 88.50 110 ASP A O 1
ATOM 935 N N . ILE A 1 111 ? -1.474 1.996 -8.896 1.00 81.00 111 ILE A N 1
ATOM 936 C CA . ILE A 1 111 ? -0.453 1.283 -9.684 1.00 81.00 111 ILE A CA 1
ATOM 937 C C . ILE A 1 111 ? 0.898 2.025 -9.653 1.00 81.00 111 ILE A C 1
ATOM 939 O O . ILE A 1 111 ? 1.951 1.391 -9.636 1.00 81.00 111 ILE A O 1
ATOM 943 N N . ASN A 1 112 ? 0.911 3.365 -9.585 1.00 77.75 112 ASN A N 1
ATOM 944 C CA . ASN A 1 112 ? 2.168 4.118 -9.542 1.00 77.75 112 ASN A CA 1
ATOM 945 C C . ASN A 1 112 ? 2.934 3.888 -8.237 1.00 77.75 112 ASN A C 1
ATOM 947 O O . ASN A 1 112 ? 4.162 3.822 -8.280 1.00 77.75 112 ASN A O 1
ATOM 951 N N . TYR A 1 113 ? 2.244 3.751 -7.098 1.00 80.62 113 TYR A N 1
ATOM 952 C CA . TYR A 1 113 ? 2.890 3.375 -5.838 1.00 80.62 113 TYR A CA 1
ATOM 953 C C . TYR A 1 113 ? 3.677 2.075 -6.018 1.00 80.62 113 TYR A C 1
ATOM 955 O O . TYR A 1 113 ? 4.866 2.025 -5.708 1.00 80.62 113 TYR A O 1
ATOM 963 N N . TYR A 1 114 ? 3.042 1.065 -6.602 1.00 77.19 114 TYR A N 1
ATOM 964 C CA . TYR A 1 114 ? 3.603 -0.264 -6.822 1.00 77.19 114 TYR A CA 1
ATOM 965 C C . TYR A 1 114 ? 4.702 -0.313 -7.893 1.00 77.19 114 TYR A C 1
ATOM 967 O O . TYR A 1 114 ? 5.668 -1.049 -7.739 1.00 77.19 114 TYR A O 1
ATOM 975 N N . LEU A 1 115 ? 4.612 0.506 -8.944 1.00 69.44 115 LEU A N 1
ATOM 976 C CA . LEU A 1 115 ? 5.669 0.616 -9.958 1.00 69.44 115 LEU A CA 1
ATOM 977 C C . LEU A 1 115 ? 6.922 1.331 -9.441 1.00 69.44 115 LEU A C 1
ATOM 979 O O . LEU A 1 115 ? 8.033 1.026 -9.870 1.00 69.44 115 LEU A O 1
ATOM 983 N N . LEU A 1 116 ? 6.750 2.317 -8.555 1.00 64.75 116 LEU A N 1
ATOM 984 C CA . LEU A 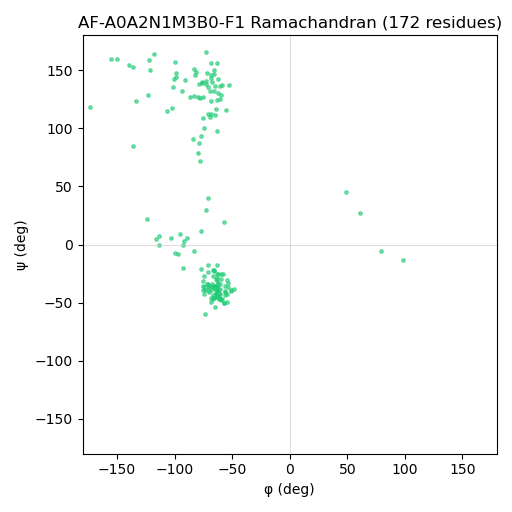1 116 ? 7.842 3.156 -8.052 1.00 64.75 116 LEU A CA 1
ATOM 985 C C . LEU A 1 116 ? 8.469 2.627 -6.762 1.00 64.75 116 LEU A C 1
ATOM 987 O O . LEU A 1 116 ? 9.587 3.021 -6.420 1.00 64.75 116 LEU A O 1
ATOM 991 N N . THR A 1 117 ? 7.761 1.776 -6.021 1.00 61.88 117 THR A N 1
ATOM 992 C CA . THR A 1 117 ? 8.292 1.160 -4.808 1.00 61.88 117 THR A CA 1
ATOM 993 C C . THR A 1 117 ? 8.739 -0.271 -5.074 1.00 61.88 117 THR A C 1
ATOM 995 O O . THR A 1 117 ? 8.038 -1.064 -5.681 1.00 61.88 117 THR A O 1
ATOM 998 N N . THR A 1 118 ? 9.912 -0.639 -4.556 1.00 51.28 118 THR A N 1
ATOM 999 C CA . THR A 1 118 ? 10.435 -2.018 -4.563 1.00 51.28 118 THR A CA 1
ATOM 1000 C C . THR A 1 118 ? 9.689 -2.930 -3.574 1.00 51.28 118 THR A C 1
ATOM 1002 O O . THR A 1 118 ? 10.294 -3.811 -2.964 1.00 51.28 118 THR A O 1
ATOM 1005 N N . VAL A 1 119 ? 8.407 -2.668 -3.305 1.00 47.16 119 VAL A N 1
ATOM 1006 C CA . VAL A 1 119 ? 7.602 -3.484 -2.392 1.00 47.16 119 VAL A CA 1
ATOM 1007 C C . VAL A 1 119 ? 7.256 -4.769 -3.137 1.00 47.16 119 VAL A C 1
ATOM 1009 O O . VAL A 1 119 ? 6.787 -4.723 -4.267 1.00 47.16 119 VAL A O 1
ATOM 1012 N N . ALA A 1 120 ? 7.556 -5.915 -2.526 1.00 45.25 120 ALA A N 1
ATOM 1013 C CA . ALA A 1 120 ? 7.380 -7.233 -3.124 1.00 45.25 120 ALA A CA 1
ATOM 1014 C C . ALA A 1 120 ? 5.895 -7.511 -3.415 1.00 45.25 120 ALA A C 1
ATOM 1016 O O . ALA A 1 120 ? 5.133 -7.889 -2.527 1.00 45.25 120 ALA A O 1
ATOM 1017 N N . ILE A 1 121 ? 5.497 -7.292 -4.663 1.00 50.34 121 ILE A N 1
ATOM 1018 C CA . ILE A 1 121 ? 4.209 -7.697 -5.233 1.00 50.34 121 ILE A CA 1
ATOM 1019 C C . ILE A 1 121 ? 4.287 -9.197 -5.501 1.00 50.34 121 ILE A C 1
ATOM 1021 O O . ILE A 1 121 ? 5.324 -9.695 -5.942 1.00 50.34 121 ILE A O 1
ATOM 1025 N N . LYS A 1 122 ? 3.211 -9.938 -5.232 1.00 45.38 122 LYS A N 1
ATOM 1026 C CA . LYS A 1 122 ? 3.145 -11.372 -5.542 1.00 45.38 122 LYS A CA 1
ATOM 1027 C C . LYS A 1 122 ? 2.868 -11.548 -7.039 1.00 45.38 122 LYS A C 1
ATOM 1029 O O . LYS A 1 122 ? 1.771 -11.910 -7.430 1.00 45.38 122 LYS A O 1
ATOM 1034 N N . GLY A 1 123 ? 3.865 -11.253 -7.869 1.00 47.75 123 GLY A N 1
ATOM 1035 C CA . GLY A 1 123 ? 3.785 -11.363 -9.323 1.00 47.75 123 GLY A CA 1
ATOM 1036 C C . GLY A 1 123 ? 5.150 -11.093 -9.949 1.00 47.75 123 GLY A C 1
ATOM 1037 O O . GLY A 1 123 ? 5.718 -10.015 -9.767 1.00 47.75 123 GLY A O 1
ATOM 1038 N N . GLY A 1 124 ? 5.704 -12.084 -10.656 1.00 42.56 124 GLY A N 1
ATOM 1039 C CA . GLY A 1 124 ? 7.061 -12.019 -11.213 1.00 42.56 124 GLY A CA 1
ATOM 1040 C C . GLY A 1 124 ? 7.280 -10.815 -12.134 1.00 42.56 124 GLY A C 1
ATOM 1041 O O . GLY A 1 124 ? 8.330 -10.186 -12.083 1.00 42.56 124 GLY A O 1
ATOM 1042 N N . GLU A 1 125 ? 6.262 -10.416 -12.897 1.00 44.00 125 GLU A N 1
ATOM 1043 C CA . GLU A 1 125 ? 6.347 -9.330 -13.880 1.00 44.00 125 GLU A CA 1
ATOM 1044 C C . GLU A 1 125 ? 6.604 -7.946 -13.264 1.00 44.00 125 GLU A C 1
ATOM 1046 O O . GLU A 1 125 ? 7.490 -7.233 -13.721 1.00 44.00 125 GLU A O 1
ATOM 1051 N N . LEU A 1 126 ? 5.926 -7.552 -12.184 1.00 44.44 126 LEU A N 1
ATOM 1052 C CA . LEU A 1 126 ? 6.184 -6.245 -11.555 1.00 44.44 126 LEU A CA 1
ATOM 1053 C C . LEU A 1 126 ? 7.478 -6.225 -10.741 1.00 44.44 126 LEU A C 1
ATOM 1055 O O . LEU A 1 126 ? 8.172 -5.203 -10.709 1.00 44.44 126 LEU A O 1
ATOM 1059 N N . ILE A 1 127 ? 7.852 -7.372 -10.161 1.00 42.59 127 ILE A N 1
ATOM 1060 C CA . ILE A 1 127 ? 9.185 -7.559 -9.587 1.00 42.59 127 ILE A CA 1
ATOM 1061 C C . ILE A 1 127 ? 10.236 -7.284 -10.666 1.00 42.59 127 ILE A C 1
ATOM 1063 O O . ILE A 1 127 ? 11.187 -6.569 -10.371 1.00 42.59 127 ILE A O 1
ATOM 1067 N N . HIS A 1 128 ? 10.042 -7.729 -11.915 1.00 42.88 128 HIS A N 1
ATOM 1068 C CA . HIS A 1 128 ? 10.959 -7.442 -13.023 1.00 42.88 128 HIS A CA 1
ATOM 1069 C C . HIS A 1 128 ? 11.060 -5.953 -13.382 1.00 42.88 128 HIS A C 1
ATOM 1071 O O . HIS A 1 128 ? 12.139 -5.535 -13.777 1.00 42.88 128 HIS A O 1
ATOM 1077 N N . ILE A 1 129 ? 10.023 -5.125 -13.196 1.00 47.53 129 ILE A N 1
ATOM 1078 C CA . ILE A 1 129 ? 10.105 -3.664 -13.429 1.00 47.53 129 ILE A CA 1
ATOM 1079 C C . ILE A 1 129 ? 10.887 -2.973 -12.308 1.00 47.53 129 ILE A C 1
ATOM 1081 O O . ILE A 1 129 ? 11.748 -2.136 -12.578 1.00 47.53 129 ILE A O 1
ATOM 1085 N N . GLY A 1 130 ? 10.644 -3.353 -11.050 1.00 48.25 130 GLY A N 1
ATOM 1086 C CA . GLY A 1 130 ? 11.440 -2.887 -9.910 1.00 48.25 130 GLY A CA 1
ATOM 1087 C C . GLY A 1 130 ? 12.899 -3.351 -9.996 1.00 48.25 130 GLY A C 1
ATOM 1088 O O . GLY A 1 130 ? 13.816 -2.585 -9.696 1.00 48.25 130 GLY A O 1
ATOM 1089 N N . TRP A 1 131 ? 13.124 -4.578 -10.476 1.00 45.25 131 TRP A N 1
ATOM 1090 C CA . TRP A 1 131 ? 14.445 -5.119 -10.786 1.00 45.25 131 TRP A CA 1
ATOM 1091 C C . TRP A 1 131 ? 15.069 -4.418 -11.986 1.00 45.25 131 TRP A C 1
ATOM 1093 O O . TRP A 1 131 ? 16.239 -4.103 -11.917 1.00 45.25 131 TRP A O 1
ATOM 1103 N N . LEU A 1 132 ? 14.318 -4.072 -13.034 1.00 45.69 132 LEU A N 1
ATOM 1104 C CA . LEU A 1 132 ? 14.793 -3.250 -14.149 1.00 45.69 132 LEU A CA 1
ATOM 1105 C C . LEU A 1 132 ? 15.189 -1.859 -13.646 1.00 45.69 132 LEU A C 1
ATOM 1107 O O . LEU A 1 132 ? 16.233 -1.355 -14.035 1.00 45.69 132 LEU A O 1
ATOM 1111 N N . PHE A 1 133 ? 14.448 -1.261 -12.710 1.00 49.53 133 PHE A N 1
ATOM 1112 C CA . PHE A 1 133 ? 14.874 -0.041 -12.019 1.00 49.53 133 PHE A CA 1
ATOM 1113 C C . PHE A 1 133 ? 16.158 -0.265 -11.200 1.00 49.53 133 PHE A C 1
ATOM 1115 O O . PHE A 1 133 ? 17.095 0.516 -11.301 1.00 49.53 133 PHE A O 1
ATOM 1122 N N . ALA A 1 134 ? 16.278 -1.353 -10.439 1.00 47.59 134 ALA A N 1
ATOM 1123 C CA . ALA A 1 134 ? 17.499 -1.677 -9.692 1.00 47.59 134 ALA A CA 1
ATOM 1124 C C . ALA A 1 134 ? 18.702 -2.029 -10.601 1.00 47.59 134 ALA A C 1
ATOM 1126 O O . ALA A 1 134 ? 19.845 -1.687 -10.297 1.00 47.59 134 ALA A O 1
ATOM 1127 N N . CYS A 1 135 ? 18.459 -2.659 -11.746 1.00 46.88 135 CYS A N 1
ATOM 1128 C CA . CYS A 1 135 ? 19.437 -3.022 -12.763 1.00 46.88 135 CYS A CA 1
ATOM 1129 C C . CYS A 1 135 ? 19.853 -1.798 -13.569 1.00 46.88 135 CYS A C 1
ATOM 1131 O O . CYS A 1 135 ? 21.040 -1.629 -13.809 1.00 46.88 135 CYS A O 1
ATOM 1133 N N . THR A 1 136 ? 18.934 -0.890 -13.897 1.00 51.38 136 THR A N 1
ATOM 1134 C CA . THR A 1 136 ? 19.268 0.420 -14.469 1.00 51.38 136 THR A CA 1
ATOM 1135 C C . THR A 1 136 ? 20.008 1.290 -13.461 1.00 51.38 136 THR A C 1
ATOM 1137 O O . THR A 1 136 ? 20.863 2.057 -13.872 1.00 51.38 136 THR A O 1
ATOM 1140 N N . MET A 1 137 ? 19.814 1.104 -12.150 1.00 44.88 137 MET A N 1
ATOM 1141 C CA . MET A 1 137 ? 20.656 1.691 -11.096 1.00 44.88 137 MET A CA 1
ATOM 1142 C C . MET A 1 137 ? 22.060 1.054 -11.022 1.00 44.88 137 MET A C 1
ATOM 1144 O O . MET A 1 137 ? 23.051 1.765 -10.846 1.00 44.88 137 MET A O 1
ATOM 1148 N N . ALA A 1 138 ? 22.182 -0.267 -11.194 1.00 46.09 138 ALA A N 1
ATOM 1149 C CA . ALA A 1 138 ? 23.468 -0.973 -11.250 1.00 46.09 138 ALA A CA 1
ATOM 1150 C C . ALA A 1 138 ? 24.247 -0.678 -12.552 1.00 46.09 138 ALA A C 1
ATOM 1152 O O . ALA A 1 138 ? 25.464 -0.501 -12.530 1.00 46.09 138 ALA A O 1
ATOM 1153 N N . GLN A 1 139 ? 23.544 -0.539 -13.676 1.00 41.97 139 GLN A N 1
ATOM 1154 C CA . GLN A 1 139 ? 24.076 -0.105 -14.968 1.00 41.97 139 GLN A CA 1
ATOM 1155 C C . GLN A 1 139 ? 24.368 1.402 -14.975 1.00 41.97 139 GLN A C 1
ATOM 1157 O O . GLN A 1 139 ? 25.409 1.806 -15.484 1.00 41.97 139 GLN A O 1
ATOM 1162 N N . ALA A 1 140 ? 23.553 2.234 -14.314 1.00 40.50 140 ALA A N 1
ATOM 1163 C CA . ALA A 1 140 ? 23.863 3.643 -14.058 1.00 40.50 140 ALA A CA 1
ATOM 1164 C C . ALA A 1 140 ? 25.148 3.792 -13.238 1.00 40.50 140 ALA A C 1
ATOM 1166 O O . ALA A 1 140 ? 25.875 4.754 -13.438 1.00 40.50 140 ALA A O 1
ATOM 1167 N N . LYS A 1 141 ? 25.489 2.822 -12.379 1.00 41.94 141 LYS A N 1
ATOM 1168 C CA . LYS A 1 141 ? 26.784 2.753 -11.682 1.00 41.94 141 LYS A CA 1
ATOM 1169 C C . LYS A 1 141 ? 27.957 2.538 -12.651 1.00 41.94 141 LYS A C 1
ATOM 1171 O O . LYS A 1 141 ? 29.008 3.140 -12.468 1.00 41.94 141 LYS A O 1
ATOM 1176 N N . LYS A 1 142 ? 27.755 1.747 -13.712 1.00 43.12 142 LYS A N 1
ATOM 1177 C CA . LYS A 1 142 ? 28.709 1.558 -14.825 1.00 43.12 142 LYS A CA 1
ATOM 1178 C C . LYS A 1 142 ? 28.834 2.818 -15.696 1.00 43.12 142 LYS A C 1
ATOM 1180 O O . LYS A 1 142 ? 29.926 3.144 -16.143 1.00 43.12 142 LYS A O 1
ATOM 1185 N N . ILE A 1 143 ? 27.730 3.542 -15.890 1.00 35.75 143 ILE A N 1
ATOM 1186 C CA . ILE A 1 143 ? 27.669 4.802 -16.650 1.00 35.75 143 ILE A CA 1
ATOM 1187 C C . ILE A 1 143 ? 28.256 5.979 -15.845 1.00 35.75 143 ILE A C 1
ATOM 1189 O O . ILE A 1 143 ? 28.940 6.820 -16.414 1.00 35.75 143 ILE A O 1
ATOM 1193 N N . LEU A 1 144 ? 28.069 6.019 -14.520 1.00 37.38 144 LEU A N 1
ATOM 1194 C CA . LEU A 1 144 ? 28.615 7.040 -13.609 1.00 37.38 144 LEU A CA 1
ATOM 1195 C C . LEU A 1 144 ? 30.147 7.045 -13.561 1.00 37.38 144 LEU A C 1
ATOM 1197 O O . LEU A 1 144 ? 30.734 8.101 -13.347 1.00 37.38 144 LEU A O 1
ATOM 1201 N N . ILE A 1 145 ? 30.788 5.895 -13.788 1.00 42.34 145 ILE A N 1
ATOM 1202 C CA . ILE A 1 145 ? 32.252 5.788 -13.910 1.00 42.34 145 ILE A CA 1
ATOM 1203 C C . ILE A 1 145 ? 32.760 6.514 -15.173 1.00 42.34 145 ILE A C 1
ATOM 1205 O O . ILE A 1 145 ? 33.905 6.950 -15.197 1.00 42.34 145 ILE A O 1
ATOM 1209 N N . ASN A 1 146 ? 31.899 6.723 -16.177 1.00 38.41 146 ASN A N 1
ATOM 1210 C CA . ASN A 1 146 ? 32.245 7.316 -17.473 1.00 38.41 146 ASN A CA 1
ATOM 1211 C C . ASN A 1 146 ? 31.402 8.554 -17.833 1.00 38.41 146 ASN A C 1
ATOM 1213 O O . ASN A 1 146 ? 31.258 8.879 -19.012 1.00 38.41 146 ASN A O 1
ATOM 1217 N N . LEU A 1 147 ? 30.804 9.248 -16.858 1.00 35.28 147 LEU A N 1
ATOM 1218 C CA . LEU A 1 147 ? 29.872 10.329 -17.174 1.00 35.28 147 LEU A CA 1
ATOM 1219 C C . LEU A 1 147 ? 30.593 11.666 -17.469 1.00 35.28 147 LEU A C 1
ATOM 1221 O O . LEU A 1 147 ? 31.355 12.143 -16.624 1.00 35.28 147 LEU A O 1
ATOM 1225 N N . PRO A 1 148 ? 30.312 12.335 -18.606 1.00 41.66 148 PRO A N 1
ATOM 1226 C CA . PRO A 1 148 ? 30.783 13.696 -18.862 1.00 41.66 148 PRO A CA 1
ATOM 1227 C C . PRO A 1 148 ? 30.146 14.711 -17.894 1.00 41.66 148 PRO A C 1
ATOM 1229 O O . PRO A 1 148 ? 28.996 14.548 -17.485 1.00 41.66 148 PRO A O 1
ATOM 1232 N N . LYS A 1 149 ? 30.873 15.796 -17.584 1.00 46.00 149 LYS A N 1
ATOM 1233 C CA . LYS A 1 149 ? 30.568 16.903 -16.635 1.00 46.00 149 LYS A CA 1
ATOM 1234 C C . LYS A 1 149 ? 29.254 17.700 -16.863 1.00 46.00 149 LYS A C 1
ATOM 1236 O O . LYS A 1 149 ? 29.136 18.824 -16.392 1.00 46.00 149 LYS A O 1
ATOM 1241 N N . VAL A 1 150 ? 28.270 17.178 -17.592 1.00 40.50 150 VAL A N 1
ATOM 1242 C CA . VAL A 1 150 ? 27.122 17.953 -18.110 1.00 40.50 150 VAL A CA 1
ATOM 1243 C C . VAL A 1 150 ? 25.863 17.847 -17.230 1.00 40.50 150 VAL A C 1
ATOM 1245 O O . VAL A 1 150 ? 24.903 18.589 -17.426 1.00 40.50 150 VAL A O 1
ATOM 1248 N N . LEU A 1 151 ? 25.836 16.975 -16.216 1.00 46.41 151 LEU A N 1
ATOM 1249 C CA . LEU A 1 151 ? 24.753 16.989 -15.223 1.00 46.41 151 LEU A CA 1
ATOM 1250 C C . LEU A 1 151 ? 24.939 18.140 -14.230 1.00 46.41 151 LEU A C 1
ATOM 1252 O O . LEU A 1 151 ? 26.041 18.369 -13.737 1.00 46.41 151 LEU A O 1
ATOM 1256 N N . SER A 1 152 ? 23.844 18.821 -13.878 1.00 50.53 152 SER A N 1
ATOM 1257 C CA . SER A 1 152 ? 23.895 19.875 -12.862 1.00 50.53 152 SER A CA 1
ATOM 1258 C C . SER A 1 152 ? 24.365 19.309 -11.519 1.00 50.53 152 SER A C 1
ATOM 1260 O O . SER A 1 152 ? 23.921 18.245 -11.074 1.00 50.53 152 SER A O 1
ATOM 1262 N N . GLU A 1 153 ? 25.254 20.040 -10.846 1.00 50.06 153 GLU A N 1
ATOM 1263 C CA . GLU A 1 153 ? 25.896 19.612 -9.596 1.00 50.06 153 GLU A CA 1
ATOM 1264 C C . GLU A 1 153 ? 24.883 19.207 -8.515 1.00 50.06 153 GLU A C 1
ATOM 1266 O O . GLU A 1 153 ? 25.131 18.295 -7.731 1.00 50.06 153 GLU A O 1
ATOM 1271 N N . LYS A 1 154 ? 23.691 19.819 -8.513 1.00 48.72 154 LYS A N 1
ATOM 1272 C CA . LYS A 1 154 ? 22.593 19.477 -7.594 1.00 48.72 154 LYS A CA 1
ATOM 1273 C C . LYS A 1 154 ? 22.057 18.061 -7.801 1.00 48.72 154 LYS A C 1
ATOM 1275 O O . LYS A 1 154 ? 21.781 17.366 -6.823 1.00 48.72 154 LYS A O 1
ATOM 1280 N N . VAL A 1 155 ? 21.900 17.634 -9.054 1.00 46.12 155 VAL A N 1
ATOM 1281 C CA . VAL A 1 155 ? 21.437 16.280 -9.393 1.00 46.12 155 VAL A CA 1
ATOM 1282 C C . VAL A 1 155 ? 22.527 15.268 -9.052 1.00 46.12 155 VAL A C 1
ATOM 1284 O O . VAL A 1 155 ? 22.239 14.241 -8.437 1.00 46.12 155 VAL A O 1
ATOM 1287 N N . LEU A 1 156 ? 23.786 15.608 -9.344 1.00 50.19 156 LEU A N 1
ATOM 1288 C CA . LEU A 1 156 ? 24.944 14.783 -9.006 1.00 50.19 156 LEU A CA 1
ATOM 1289 C C . LEU A 1 156 ? 25.077 14.580 -7.486 1.00 50.19 156 LEU A C 1
ATOM 1291 O O . LEU A 1 156 ? 25.199 13.448 -7.021 1.00 50.19 156 LEU A O 1
ATOM 1295 N N . ALA A 1 157 ? 24.961 15.654 -6.702 1.00 52.97 157 ALA A N 1
ATOM 1296 C CA . ALA A 1 157 ? 25.054 15.620 -5.245 1.00 52.97 157 ALA A CA 1
ATOM 1297 C C . ALA A 1 157 ? 23.897 14.841 -4.600 1.00 52.97 157 ALA A C 1
ATOM 1299 O O . ALA A 1 157 ? 24.103 14.118 -3.624 1.00 52.97 157 ALA A O 1
ATOM 1300 N N . HIS A 1 158 ? 22.679 14.944 -5.146 1.00 50.34 158 HIS A N 1
ATOM 1301 C CA . HIS A 1 158 ? 21.531 14.171 -4.665 1.00 50.34 158 HIS A CA 1
ATOM 1302 C C . HIS A 1 158 ? 21.737 12.664 -4.875 1.00 50.34 158 HIS A C 1
ATOM 1304 O O . HIS A 1 158 ? 21.465 11.869 -3.972 1.00 50.34 158 HIS A O 1
ATOM 1310 N N . ILE A 1 159 ? 22.267 12.281 -6.039 1.00 48.06 159 ILE A N 1
ATOM 1311 C CA . ILE A 1 159 ? 22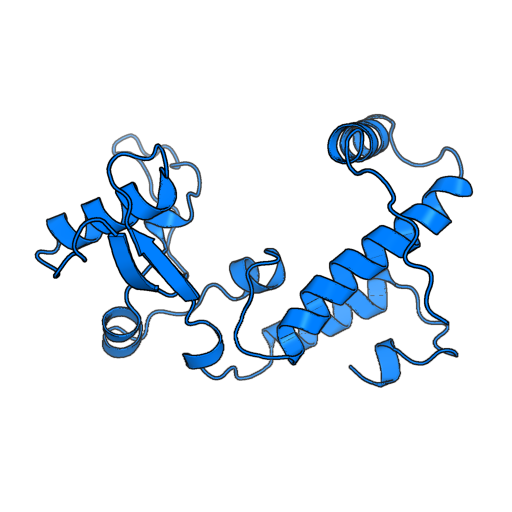.610 10.896 -6.369 1.00 48.06 159 ILE A CA 1
ATOM 1312 C C . ILE A 1 159 ? 23.742 10.413 -5.451 1.00 48.06 159 ILE A C 1
ATOM 1314 O O . ILE A 1 159 ? 23.564 9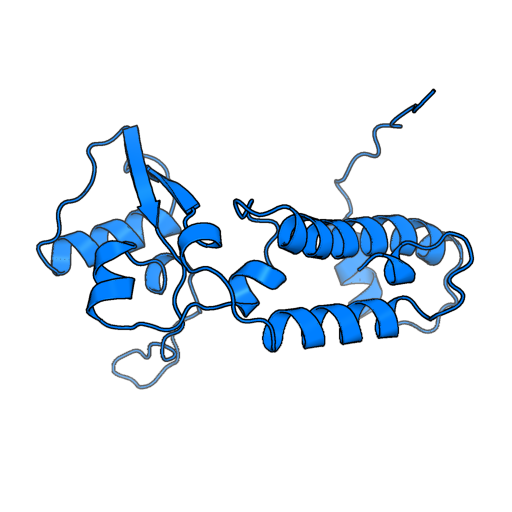.439 -4.726 1.00 48.06 159 ILE A O 1
ATOM 1318 N N . GLN A 1 160 ? 24.867 11.127 -5.377 1.00 49.78 160 GLN A N 1
ATOM 1319 C CA . GLN A 1 160 ? 26.005 10.754 -4.525 1.00 49.78 160 GLN A CA 1
ATOM 1320 C C . GLN A 1 160 ? 25.617 10.605 -3.045 1.00 49.78 160 GLN A C 1
ATOM 1322 O O . GLN A 1 160 ? 25.988 9.623 -2.402 1.00 49.78 160 GLN A O 1
ATOM 1327 N N . LYS A 1 161 ? 24.811 11.528 -2.504 1.00 57.12 161 LYS A N 1
ATOM 1328 C CA . LYS A 1 161 ? 24.331 11.477 -1.114 1.00 57.12 161 LYS A CA 1
ATOM 1329 C C . LYS A 1 161 ? 23.444 10.261 -0.844 1.00 57.12 161 LYS A C 1
ATOM 1331 O O . LYS A 1 161 ? 23.534 9.677 0.231 1.00 57.12 161 LYS A O 1
ATOM 1336 N N . ARG A 1 162 ? 22.603 9.869 -1.805 1.00 46.97 162 ARG A N 1
ATOM 1337 C CA . ARG A 1 162 ? 21.685 8.727 -1.675 1.00 46.97 162 ARG A CA 1
ATOM 1338 C C . ARG A 1 162 ? 22.405 7.375 -1.698 1.00 46.97 162 ARG A C 1
ATOM 1340 O O . ARG A 1 162 ? 21.877 6.411 -1.155 1.00 46.97 162 ARG A O 1
ATOM 1347 N N . PHE A 1 163 ? 23.599 7.308 -2.288 1.00 47.47 163 PHE A N 1
ATOM 1348 C CA . PHE A 1 163 ? 24.333 6.054 -2.494 1.00 47.47 163 PHE A CA 1
ATOM 1349 C C . PHE A 1 163 ? 25.637 5.934 -1.695 1.00 47.47 163 PHE A C 1
ATOM 1351 O O . PHE A 1 163 ? 26.354 4.952 -1.870 1.00 47.47 163 PHE A O 1
ATOM 1358 N N . LYS A 1 164 ? 25.924 6.878 -0.786 1.00 44.72 164 LYS A N 1
ATOM 1359 C CA . LYS A 1 164 ? 27.147 6.907 0.038 1.00 44.72 164 LYS A CA 1
ATOM 1360 C C . LYS A 1 164 ? 27.352 5.654 0.912 1.00 44.72 164 LYS A C 1
ATOM 1362 O O . LYS A 1 164 ? 28.489 5.336 1.232 1.00 44.72 164 LYS A O 1
ATOM 1367 N N . GLU A 1 165 ? 26.285 4.936 1.271 1.00 41.50 165 GLU A N 1
ATOM 1368 C CA . GLU A 1 165 ? 26.335 3.817 2.235 1.00 41.50 165 GLU A CA 1
ATOM 1369 C C . GLU A 1 165 ? 25.973 2.444 1.641 1.00 41.50 165 GLU A C 1
ATOM 1371 O O . GLU A 1 165 ? 25.909 1.448 2.359 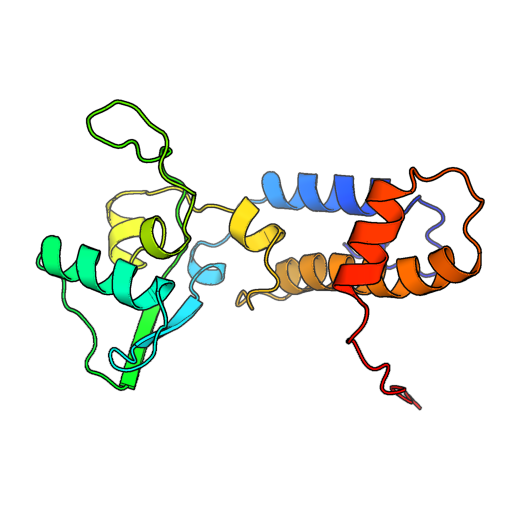1.00 41.50 165 GLU A O 1
ATOM 1376 N N . VAL A 1 166 ? 25.752 2.348 0.324 1.00 41.50 166 VAL A N 1
ATOM 1377 C CA . VAL A 1 166 ? 25.436 1.060 -0.315 1.00 41.50 166 VAL A CA 1
ATOM 1378 C C . VAL A 1 166 ? 26.738 0.320 -0.628 1.00 41.50 166 VAL A C 1
ATOM 1380 O O . VAL A 1 166 ? 27.326 0.497 -1.701 1.00 41.50 166 VAL A O 1
ATOM 1383 N N . LEU A 1 167 ? 27.193 -0.499 0.323 1.00 29.03 167 LEU A N 1
ATOM 1384 C CA . LEU A 1 167 ? 28.357 -1.369 0.158 1.00 29.03 167 LEU A CA 1
ATOM 1385 C C . LEU A 1 167 ? 28.127 -2.362 -0.992 1.00 29.03 167 LEU A C 1
ATOM 1387 O O . LEU A 1 167 ? 27.140 -3.096 -1.028 1.00 29.03 167 LEU A O 1
ATOM 1391 N N . LEU A 1 168 ? 29.055 -2.363 -1.949 1.00 34.00 168 LEU A N 1
ATOM 1392 C CA . LEU A 1 168 ? 29.144 -3.359 -3.012 1.00 34.00 168 LEU A CA 1
ATOM 1393 C C . LEU A 1 168 ? 29.686 -4.658 -2.410 1.00 34.00 168 LEU A C 1
ATOM 1395 O O . LEU A 1 168 ? 30.894 -4.790 -2.233 1.00 34.00 168 LEU A O 1
ATOM 1399 N N . ALA A 1 169 ? 28.816 -5.619 -2.116 1.00 28.14 169 ALA A N 1
ATOM 1400 C CA . ALA A 1 169 ? 29.264 -7.000 -2.010 1.00 28.14 169 ALA A CA 1
ATOM 1401 C C . ALA A 1 169 ? 29.427 -7.557 -3.440 1.00 28.14 169 ALA A C 1
ATOM 1403 O O . ALA A 1 169 ? 28.487 -7.446 -4.235 1.00 28.14 169 ALA A O 1
ATOM 1404 N N . PRO A 1 170 ? 30.591 -8.117 -3.807 1.00 32.94 170 PRO A N 1
ATOM 1405 C CA . PRO A 1 170 ? 30.762 -8.775 -5.092 1.00 32.94 170 PRO A CA 1
ATOM 1406 C C . PRO A 1 170 ? 29.934 -10.063 -5.098 1.00 32.94 170 PRO A C 1
ATOM 1408 O O . PRO A 1 170 ? 30.259 -11.026 -4.409 1.00 32.94 170 PRO A O 1
ATOM 1411 N N . VAL A 1 171 ? 28.854 -10.089 -5.878 1.00 32.41 171 VAL A N 1
ATOM 1412 C CA . VAL A 1 171 ? 28.184 -11.347 -6.213 1.00 32.41 171 VAL A CA 1
ATOM 1413 C C . VAL A 1 171 ? 29.035 -12.017 -7.290 1.00 32.41 171 VAL A C 1
ATOM 1415 O O . VAL A 1 171 ? 28.922 -11.709 -8.474 1.00 32.41 171 VAL A O 1
ATOM 1418 N N . LEU A 1 172 ? 29.946 -12.887 -6.859 1.00 30.16 172 LEU A N 1
ATOM 1419 C CA . LEU A 1 172 ? 30.555 -13.895 -7.722 1.00 30.16 172 LEU A CA 1
ATOM 1420 C C . LEU A 1 172 ? 29.439 -14.852 -8.156 1.00 30.16 172 LEU A C 1
ATOM 1422 O O . LEU A 1 172 ? 28.907 -15.585 -7.325 1.00 30.16 172 LEU A O 1
ATOM 1426 N N . ILE A 1 173 ? 29.080 -14.840 -9.437 1.00 31.73 173 ILE A N 1
ATOM 1427 C CA . ILE A 1 173 ? 28.283 -15.907 -10.051 1.00 31.73 173 ILE A CA 1
ATOM 1428 C C . ILE A 1 173 ? 29.252 -16.702 -10.927 1.00 31.73 173 ILE A C 1
ATOM 1430 O O . ILE A 1 173 ? 29.852 -16.138 -11.843 1.00 31.73 173 ILE A O 1
ATOM 1434 N N . ARG A 1 174 ? 29.466 -17.968 -10.550 1.00 30.58 174 ARG A N 1
ATOM 1435 C CA . ARG A 1 174 ? 30.105 -19.005 -11.370 1.00 30.58 174 ARG A CA 1
ATOM 1436 C C . ARG A 1 174 ? 29.111 -19.536 -12.391 1.00 30.58 174 ARG A C 1
ATOM 1438 O O . ARG A 1 174 ? 27.917 -19.612 -12.027 1.00 30.58 174 ARG A O 1
#

Foldseek 3Di:
DVQLPDPPNPDDLVVSLVVLVVCLVPDDDDLLLQKDKDFAACPDPPVQNVLLQVVCVVVVHDDDDHGDMAIWGFFDDDFDADPVRHTDPDGSSVRIDHSVVCVVVVTHGPSVVLLVDCRRGNDVSSVVSVVSVVVVVVVVVVVVVVDPPPDDVVVVVVNCVVCVPPDDDDPDDD